Protein AF-W2KPQ3-F1 (afdb_monomer_lite)

pLDDT: mean 80.01, std 14.17, range [50.78, 97.0]

Structure (mmCIF, N/CA/C/O backbone):
data_AF-W2KPQ3-F1
#
_entry.id   AF-W2KPQ3-F1
#
loop_
_atom_site.group_PDB
_atom_site.id
_atom_site.type_symbol
_atom_site.label_atom_id
_atom_site.label_alt_id
_atom_site.label_comp_id
_atom_site.label_asym_id
_atom_site.label_entity_id
_atom_site.label_seq_id
_atom_site.pdbx_PDB_ins_code
_atom_site.Cartn_x
_atom_site.Cartn_y
_atom_site.Cartn_z
_atom_site.occupancy
_atom_site.B_iso_or_equiv
_atom_site.auth_seq_id
_atom_site.auth_comp_id
_atom_site.auth_asym_id
_atom_site.auth_atom_id
_atom_site.pdbx_PDB_model_num
ATOM 1 N N . MET A 1 1 ? 44.057 -6.980 -8.098 1.00 58.53 1 MET A N 1
ATOM 2 C CA . MET A 1 1 ? 43.706 -6.521 -6.736 1.00 58.53 1 MET A CA 1
ATOM 3 C C . MET A 1 1 ? 43.022 -5.154 -6.674 1.00 58.53 1 MET A C 1
ATOM 5 O O . MET A 1 1 ? 41.867 -5.137 -6.292 1.00 58.53 1 MET A O 1
ATOM 9 N N . HIS A 1 2 ? 43.626 -4.010 -7.038 1.00 58.94 2 HIS A N 1
ATOM 10 C CA . HIS A 1 2 ? 42.932 -2.704 -6.885 1.00 58.94 2 HIS A CA 1
ATOM 11 C C . HIS A 1 2 ? 41.720 -2.509 -7.819 1.00 58.94 2 HIS A C 1
ATOM 13 O O . HIS A 1 2 ? 40.730 -1.902 -7.429 1.00 58.94 2 HIS A O 1
ATOM 19 N N . ARG A 1 3 ? 41.779 -3.046 -9.042 1.00 63.12 3 ARG A N 1
ATOM 20 C CA . ARG A 1 3 ? 40.721 -2.887 -10.053 1.00 63.12 3 ARG A CA 1
ATOM 21 C C . ARG A 1 3 ? 39.448 -3.678 -9.715 1.00 63.12 3 ARG A C 1
ATOM 23 O O . ARG A 1 3 ? 38.353 -3.148 -9.820 1.00 63.12 3 ARG A O 1
ATOM 30 N N . GLU A 1 4 ? 39.604 -4.893 -9.195 1.00 67.25 4 GLU A N 1
ATOM 31 C CA . GLU A 1 4 ? 38.487 -5.760 -8.779 1.00 67.25 4 GLU A CA 1
ATOM 32 C C . GLU A 1 4 ? 37.720 -5.181 -7.581 1.00 67.25 4 GLU A C 1
ATOM 34 O O . GLU A 1 4 ? 36.498 -5.287 -7.505 1.00 67.25 4 GLU A O 1
ATOM 39 N N . VAL A 1 5 ? 38.430 -4.522 -6.658 1.00 67.38 5 VAL A N 1
ATOM 40 C CA . VAL A 1 5 ? 37.822 -3.854 -5.496 1.00 67.38 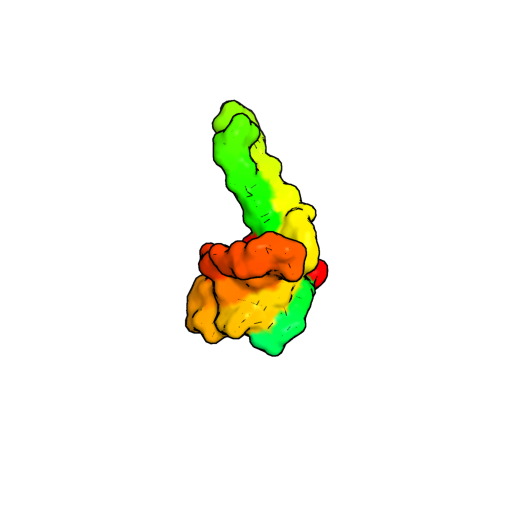5 VAL A CA 1
ATOM 41 C C . VAL A 1 5 ? 36.987 -2.642 -5.926 1.00 67.38 5 VAL A C 1
ATOM 43 O O . VAL A 1 5 ? 35.924 -2.398 -5.352 1.00 67.38 5 VAL A O 1
ATOM 46 N N . VAL A 1 6 ? 37.429 -1.903 -6.949 1.00 72.75 6 VAL A N 1
ATOM 47 C CA . VAL A 1 6 ? 36.671 -0.775 -7.519 1.00 72.75 6 VAL A CA 1
ATOM 48 C C . VAL A 1 6 ? 35.406 -1.274 -8.221 1.00 72.75 6 VAL A C 1
ATOM 50 O O . VAL A 1 6 ? 34.325 -0.755 -7.943 1.00 72.75 6 VAL A O 1
ATOM 53 N N . ASP A 1 7 ? 35.508 -2.333 -9.027 1.00 76.88 7 ASP A N 1
ATOM 54 C CA . ASP A 1 7 ? 34.360 -2.915 -9.737 1.00 76.88 7 ASP A CA 1
ATOM 55 C C . ASP A 1 7 ? 33.313 -3.495 -8.771 1.00 76.88 7 ASP A C 1
ATOM 57 O O . ASP A 1 7 ? 32.109 -3.299 -8.949 1.00 76.88 7 ASP A O 1
ATOM 61 N N . ALA A 1 8 ? 33.748 -4.158 -7.693 1.00 76.94 8 ALA A N 1
ATOM 62 C CA . ALA A 1 8 ? 32.847 -4.676 -6.663 1.00 76.94 8 ALA A CA 1
ATOM 63 C C . ALA A 1 8 ? 32.111 -3.552 -5.911 1.00 76.94 8 ALA A C 1
ATOM 65 O O . ALA A 1 8 ? 30.913 -3.664 -5.630 1.00 76.94 8 ALA A O 1
ATOM 66 N N . LYS A 1 9 ? 32.811 -2.452 -5.604 1.00 81.31 9 LYS A N 1
ATOM 67 C CA . LYS A 1 9 ? 32.231 -1.281 -4.933 1.00 81.31 9 LYS A CA 1
ATOM 68 C C . LYS A 1 9 ? 31.212 -0.574 -5.823 1.00 81.31 9 LYS A C 1
ATOM 70 O O . LYS A 1 9 ? 30.151 -0.184 -5.341 1.00 81.31 9 LYS A O 1
ATOM 75 N N . GLU A 1 10 ? 31.508 -0.461 -7.112 1.00 83.06 10 GLU A N 1
ATOM 76 C CA . GLU A 1 10 ? 30.611 0.148 -8.091 1.00 83.06 10 GLU A CA 1
ATOM 77 C C . GLU A 1 10 ? 29.365 -0.713 -8.330 1.00 83.06 10 GLU A C 1
ATOM 79 O O . GLU A 1 10 ? 28.244 -0.208 -8.317 1.00 83.06 10 GLU A O 1
ATOM 84 N N . LYS A 1 11 ? 29.527 -2.037 -8.423 1.00 82.88 11 LYS A N 1
ATOM 85 C CA . LYS A 1 11 ? 28.404 -2.978 -8.533 1.00 82.88 11 LYS A CA 1
ATOM 86 C C . LYS A 1 11 ? 27.487 -2.923 -7.312 1.00 82.88 11 LYS A C 1
ATOM 88 O O . LYS A 1 11 ? 26.267 -2.932 -7.461 1.00 82.88 11 LYS A O 1
ATOM 93 N N . LYS A 1 12 ? 28.066 -2.812 -6.113 1.00 82.38 12 LYS A N 1
ATOM 94 C CA . LYS A 1 12 ? 27.307 -2.603 -4.877 1.00 82.38 12 LYS A CA 1
ATOM 95 C C . LYS A 1 12 ? 26.571 -1.263 -4.891 1.00 82.38 12 LYS A C 1
ATOM 97 O O . LYS A 1 12 ? 25.386 -1.236 -4.592 1.00 82.38 12 LYS A O 1
ATOM 102 N N . ARG A 1 13 ? 27.225 -0.178 -5.321 1.00 85.06 13 ARG A N 1
ATOM 103 C CA . ARG A 1 13 ? 26.596 1.146 -5.458 1.00 85.06 13 ARG A CA 1
ATOM 104 C C . ARG A 1 13 ? 25.393 1.111 -6.400 1.00 85.06 13 ARG A C 1
ATOM 106 O O . ARG A 1 13 ? 24.351 1.657 -6.063 1.00 85.06 13 ARG A O 1
ATOM 113 N N . LEU A 1 14 ? 25.525 0.462 -7.555 1.00 81.44 14 LEU A N 1
ATOM 114 C CA . LEU A 1 14 ? 24.444 0.331 -8.535 1.00 81.44 14 LEU A CA 1
ATOM 115 C C . LEU A 1 14 ? 23.290 -0.532 -8.013 1.00 81.44 14 LEU A C 1
ATOM 117 O O . LEU A 1 14 ? 22.131 -0.190 -8.230 1.00 81.44 14 LEU A O 1
ATOM 121 N N . TYR A 1 15 ? 23.595 -1.616 -7.295 1.00 76.94 15 TYR A N 1
ATOM 122 C CA . TYR A 1 15 ? 22.586 -2.433 -6.623 1.00 76.94 15 TYR A CA 1
ATOM 123 C C . TYR A 1 15 ? 21.845 -1.633 -5.548 1.00 76.94 15 TYR A C 1
ATOM 125 O O . TYR A 1 15 ? 20.620 -1.586 -5.557 1.00 76.94 15 TYR A O 1
ATOM 133 N N . ASP A 1 16 ? 22.575 -0.931 -4.681 1.00 77.69 16 ASP A N 1
ATOM 134 C CA . ASP A 1 16 ? 21.997 -0.092 -3.632 1.00 77.69 16 ASP A CA 1
ATOM 135 C C . ASP A 1 16 ? 21.162 1.048 -4.238 1.00 77.69 16 ASP A C 1
ATOM 137 O O . ASP A 1 16 ? 20.088 1.353 -3.730 1.00 77.69 16 ASP A O 1
ATOM 141 N N . MET A 1 17 ? 21.589 1.631 -5.367 1.00 74.12 17 MET A N 1
ATOM 142 C CA . MET A 1 17 ? 20.801 2.607 -6.131 1.00 74.12 17 MET A CA 1
ATOM 143 C C . MET A 1 17 ? 19.526 1.997 -6.715 1.00 74.12 17 MET A C 1
ATOM 145 O O . MET A 1 17 ? 18.479 2.631 -6.649 1.00 74.12 17 MET A O 1
ATOM 149 N N . ALA A 1 18 ? 19.584 0.785 -7.271 1.00 66.69 18 ALA A N 1
ATOM 150 C CA . ALA A 1 18 ? 18.409 0.094 -7.801 1.00 66.69 18 ALA A CA 1
ATOM 151 C C . ALA A 1 18 ? 17.415 -0.277 -6.688 1.00 66.69 18 ALA A C 1
ATOM 153 O O . ALA A 1 18 ? 16.212 -0.096 -6.852 1.00 66.69 18 ALA A O 1
ATOM 154 N N . VAL A 1 19 ? 17.915 -0.717 -5.532 1.00 63.06 19 VAL A N 1
ATOM 155 C CA . VAL A 1 19 ? 17.109 -0.991 -4.335 1.00 63.06 19 VAL A CA 1
ATOM 156 C C . VAL A 1 19 ? 16.513 0.299 -3.765 1.00 63.06 19 VAL A C 1
ATOM 158 O O . VAL A 1 19 ? 15.327 0.332 -3.442 1.00 63.06 19 VAL A O 1
ATOM 161 N N . ALA A 1 20 ? 17.295 1.379 -3.682 1.00 59.53 20 ALA A N 1
ATOM 162 C CA . ALA A 1 20 ? 16.840 2.684 -3.198 1.00 59.53 20 ALA A CA 1
ATOM 163 C C . ALA A 1 20 ? 15.805 3.328 -4.127 1.00 59.53 20 ALA A C 1
ATOM 165 O O . ALA A 1 20 ? 14.903 4.020 -3.657 1.00 59.53 20 ALA A O 1
ATOM 166 N N . LYS A 1 21 ? 15.898 3.066 -5.436 1.00 60.34 21 LYS A N 1
ATOM 167 C CA . LYS A 1 21 ? 14.894 3.474 -6.427 1.00 60.34 21 LYS A CA 1
ATOM 168 C C . LYS A 1 21 ? 13.550 2.757 -6.228 1.00 60.34 21 LYS A C 1
ATOM 170 O O . LYS A 1 21 ? 12.549 3.189 -6.791 1.00 60.34 21 LYS A O 1
ATOM 175 N N . GLY A 1 22 ? 13.521 1.725 -5.381 1.00 53.62 22 GLY A N 1
ATOM 176 C CA . GLY A 1 22 ? 12.375 0.864 -5.161 1.00 53.62 22 GLY A CA 1
ATOM 177 C C . GLY A 1 22 ? 12.214 -0.126 -6.308 1.00 53.62 22 GLY A C 1
ATOM 178 O O . GLY A 1 22 ? 12.557 0.145 -7.458 1.00 53.62 22 GLY A O 1
ATOM 179 N N . SER A 1 23 ? 11.672 -1.299 -5.998 1.00 50.78 23 SER A N 1
ATOM 180 C CA . SER A 1 23 ? 11.146 -2.160 -7.049 1.00 50.78 23 SER A CA 1
ATOM 181 C C . SER A 1 23 ? 9.926 -1.463 -7.647 1.00 50.78 23 SER A C 1
AT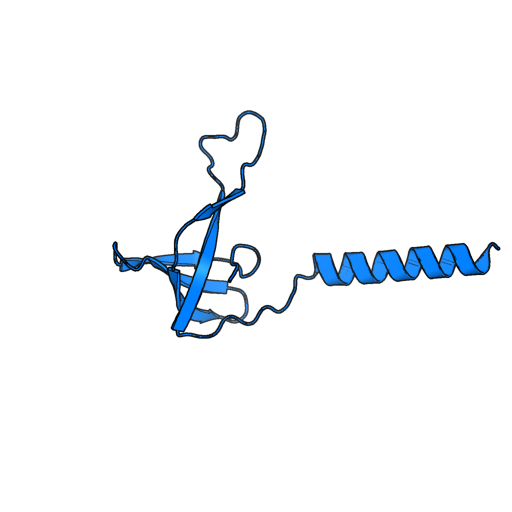OM 183 O O . SER A 1 23 ? 9.045 -1.025 -6.903 1.00 50.78 23 SER A O 1
ATOM 185 N N . THR A 1 24 ? 9.846 -1.393 -8.976 1.00 56.00 24 THR A N 1
ATOM 186 C CA . THR A 1 24 ? 8.592 -1.154 -9.704 1.00 56.00 24 THR A CA 1
ATOM 187 C C . THR A 1 24 ? 7.697 -2.377 -9.499 1.00 56.00 24 THR A C 1
ATOM 189 O O . THR A 1 24 ? 7.477 -3.163 -10.417 1.00 56.00 24 THR A O 1
ATOM 192 N N . VAL A 1 25 ? 7.285 -2.644 -8.256 1.00 59.44 25 VAL A N 1
ATOM 193 C CA . VAL A 1 25 ? 6.235 -3.626 -7.999 1.00 59.44 25 VAL A CA 1
ATOM 194 C C . VAL A 1 25 ? 4.958 -2.937 -8.445 1.00 59.44 25 VAL A C 1
ATOM 196 O O . VAL A 1 25 ? 4.408 -2.097 -7.734 1.00 59.44 25 VAL A O 1
ATOM 199 N N . ASN A 1 26 ? 4.576 -3.203 -9.686 1.00 72.69 26 ASN A N 1
ATOM 200 C CA . ASN A 1 26 ? 3.308 -2.759 -10.227 1.00 72.69 26 ASN A CA 1
ATOM 201 C C . ASN A 1 26 ? 2.253 -3.674 -9.605 1.00 72.69 26 ASN A C 1
ATOM 203 O O . ASN A 1 26 ? 2.153 -4.835 -9.985 1.00 72.69 26 ASN A O 1
ATOM 207 N N . PHE A 1 27 ? 1.567 -3.185 -8.577 1.00 86.62 27 PHE A N 1
ATOM 208 C CA . PHE A 1 27 ? 0.347 -3.816 -8.092 1.00 86.62 27 PHE A CA 1
ATOM 209 C C . PHE A 1 27 ? -0.784 -3.440 -9.044 1.00 86.62 27 PHE A C 1
ATOM 211 O O . PHE A 1 27 ? -0.903 -2.269 -9.417 1.00 86.62 27 PHE A O 1
ATOM 218 N N . ASP A 1 28 ? -1.617 -4.402 -9.406 1.00 90.19 28 ASP A N 1
ATOM 219 C CA . ASP A 1 28 ? -2.749 -4.180 -10.292 1.00 90.19 28 ASP A CA 1
ATOM 220 C C . ASP A 1 28 ? -4.057 -4.072 -9.501 1.00 90.19 28 ASP A C 1
ATOM 222 O O . ASP A 1 28 ? -4.182 -4.496 -8.349 1.00 90.19 28 ASP A O 1
ATOM 226 N N . ILE A 1 29 ? -5.066 -3.457 -10.120 1.00 92.75 29 ILE A N 1
ATOM 227 C CA . ILE A 1 29 ? -6.403 -3.367 -9.529 1.00 92.75 29 ILE A CA 1
ATOM 228 C C . ILE A 1 29 ? -6.941 -4.788 -9.320 1.00 92.75 29 ILE A C 1
ATOM 230 O O . ILE A 1 29 ? -7.031 -5.569 -10.263 1.00 92.75 29 ILE A O 1
ATOM 234 N N . GLY A 1 30 ? -7.349 -5.095 -8.090 1.00 91.81 30 GLY A N 1
ATOM 235 C CA . GLY A 1 30 ? -7.818 -6.420 -7.685 1.00 91.81 30 GLY A CA 1
ATOM 236 C C . GLY A 1 30 ? -6.798 -7.233 -6.888 1.00 91.81 30 GLY A C 1
ATOM 237 O O . GLY A 1 30 ? -7.201 -8.203 -6.247 1.00 91.81 30 GLY A O 1
ATOM 238 N N . ASP A 1 31 ? -5.528 -6.820 -6.848 1.00 93.44 31 ASP A N 1
ATOM 239 C CA . ASP A 1 31 ? -4.517 -7.491 -6.033 1.00 93.44 31 ASP A CA 1
ATOM 240 C C . ASP A 1 31 ? -4.818 -7.363 -4.539 1.00 93.44 31 ASP A C 1
ATOM 242 O O . ASP A 1 31 ? -5.250 -6.311 -4.052 1.00 93.44 31 ASP A O 1
ATOM 246 N N . TYR A 1 32 ? -4.533 -8.432 -3.796 1.00 94.56 32 TYR A N 1
ATOM 247 C CA . TYR A 1 32 ? -4.568 -8.422 -2.339 1.00 94.56 32 TYR A CA 1
ATOM 248 C C . TYR A 1 32 ? -3.166 -8.190 -1.787 1.00 94.56 32 TYR A C 1
ATOM 250 O O . TYR A 1 32 ? -2.240 -8.937 -2.090 1.00 94.56 32 TYR A O 1
ATOM 258 N N . VAL A 1 33 ? -3.027 -7.155 -0.965 1.00 92.88 33 VAL A N 1
ATOM 259 C CA . VAL A 1 33 ? -1.743 -6.677 -0.451 1.00 92.88 33 VAL A CA 1
ATOM 260 C C . VAL A 1 33 ? -1.798 -6.439 1.052 1.00 92.88 33 VAL A C 1
ATOM 262 O O . VAL A 1 33 ? -2.817 -6.022 1.601 1.00 92.88 33 VAL A O 1
ATOM 265 N N . LEU A 1 34 ? -0.672 -6.655 1.719 1.00 93.25 34 LEU A N 1
ATOM 266 C CA . LEU A 1 34 ? -0.406 -6.219 3.080 1.00 93.25 34 LEU A CA 1
ATOM 267 C C . LEU A 1 34 ? 0.070 -4.768 3.086 1.00 93.25 34 LEU A C 1
ATOM 269 O O . LEU A 1 34 ? 0.896 -4.367 2.264 1.00 93.25 34 LEU A O 1
ATOM 273 N N . TRP A 1 35 ? -0.383 -3.997 4.073 1.00 92.12 35 TRP A N 1
ATOM 274 C CA . TRP A 1 35 ? 0.027 -2.606 4.248 1.00 92.12 35 TRP A CA 1
ATOM 275 C C . TRP A 1 35 ? 0.940 -2.438 5.464 1.00 92.12 35 TRP A C 1
ATOM 277 O O . TRP A 1 35 ? 0.604 -2.845 6.574 1.00 92.12 35 TRP A O 1
ATOM 287 N N . SER A 1 36 ? 2.093 -1.795 5.279 1.00 89.44 36 SER A N 1
ATOM 288 C CA . SER A 1 36 ? 2.969 -1.380 6.375 1.00 89.44 36 SER A CA 1
ATOM 289 C C . SER A 1 36 ? 2.402 -0.142 7.083 1.00 89.44 36 SER A C 1
ATOM 291 O O . SER A 1 36 ? 2.612 0.994 6.634 1.00 89.44 36 SER A O 1
ATOM 293 N N . ARG A 1 37 ? 1.739 -0.334 8.232 1.00 81.81 37 ARG A N 1
ATOM 294 C CA . ARG A 1 37 ? 1.328 0.777 9.108 1.00 81.81 37 ARG A CA 1
ATOM 295 C C . ARG A 1 37 ? 2.519 1.228 9.946 1.00 81.81 37 ARG A C 1
ATOM 297 O O . ARG A 1 37 ? 3.069 0.458 10.727 1.00 81.81 37 ARG A O 1
ATOM 304 N N . VAL A 1 38 ? 2.907 2.491 9.782 1.00 69.75 38 VAL A N 1
ATOM 305 C CA . VAL A 1 38 ? 3.839 3.153 10.700 1.00 69.75 38 VAL A CA 1
ATOM 306 C C . VAL A 1 38 ? 3.013 3.664 11.873 1.00 69.75 38 VAL A C 1
ATOM 308 O O . VAL A 1 38 ? 2.237 4.607 11.711 1.00 69.75 38 VAL A O 1
ATOM 311 N N . ASP A 1 39 ? 3.137 3.022 13.031 1.00 58.06 39 ASP A N 1
ATOM 312 C CA . ASP A 1 39 ? 2.445 3.475 14.233 1.00 58.06 39 ASP A CA 1
ATOM 313 C C . ASP A 1 39 ? 3.192 4.669 14.844 1.00 58.06 39 ASP A C 1
ATOM 315 O O . ASP A 1 39 ? 4.256 4.524 15.448 1.00 58.06 39 ASP A O 1
ATOM 319 N N . GLN A 1 40 ? 2.635 5.872 14.681 1.00 53.81 40 GLN A N 1
ATOM 320 C CA . GLN A 1 40 ? 3.166 7.081 15.318 1.00 53.81 40 GLN A CA 1
ATOM 321 C C . GLN A 1 40 ? 3.098 7.007 16.853 1.00 53.81 40 GLN A C 1
ATOM 323 O O . GLN A 1 40 ? 3.841 7.718 17.520 1.00 53.81 40 GLN A O 1
ATOM 328 N N . ARG A 1 41 ? 2.260 6.141 17.447 1.00 55.44 41 ARG A N 1
ATOM 329 C CA . ARG A 1 41 ? 2.118 6.033 18.913 1.00 55.44 41 ARG A CA 1
ATOM 330 C C . ARG A 1 41 ? 3.305 5.328 19.577 1.00 55.44 41 ARG A C 1
ATOM 332 O O . ARG A 1 41 ? 3.491 5.473 20.781 1.00 55.44 41 ARG A O 1
ATOM 339 N N . LEU A 1 42 ? 4.125 4.613 18.804 1.00 53.03 42 LEU A N 1
ATOM 340 C CA . LEU A 1 42 ? 5.333 3.909 19.260 1.00 53.03 42 LEU A CA 1
ATOM 341 C C . LEU A 1 42 ? 6.622 4.737 19.088 1.00 53.03 42 LEU A C 1
ATOM 343 O O . LEU A 1 42 ? 7.722 4.232 19.309 1.00 53.03 42 LEU A O 1
ATOM 347 N N . SER A 1 43 ? 6.513 6.017 18.714 1.00 51.50 43 SER A N 1
ATOM 348 C CA . SER A 1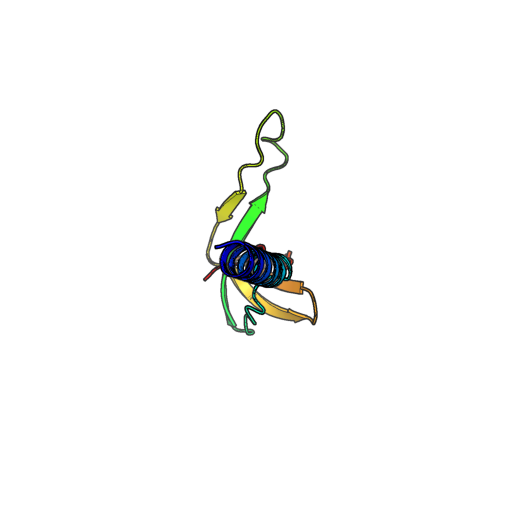 43 ? 7.636 6.850 18.264 1.00 51.50 43 SER A CA 1
ATOM 349 C C . SER A 1 43 ? 8.591 7.354 19.356 1.00 51.50 43 SER A C 1
ATOM 351 O O . SER A 1 43 ? 9.249 8.369 19.135 1.00 51.50 43 SER A O 1
ATOM 353 N N . LYS A 1 44 ? 8.679 6.715 20.530 1.00 57.72 44 LYS A N 1
ATOM 354 C CA . LYS A 1 44 ? 9.682 7.143 21.518 1.00 57.72 44 LYS A CA 1
ATOM 355 C C . LYS A 1 44 ? 11.097 6.721 21.126 1.00 57.72 44 LYS A C 1
ATOM 357 O O . LYS A 1 44 ? 11.980 7.553 21.256 1.00 57.72 44 LYS A O 1
ATOM 362 N N . ASP A 1 45 ? 11.296 5.530 20.543 1.00 61.47 45 ASP A N 1
ATOM 363 C CA . ASP A 1 45 ? 12.666 5.043 20.273 1.00 61.47 45 ASP A CA 1
ATOM 364 C C . ASP A 1 45 ? 12.857 4.186 19.002 1.00 61.47 45 ASP A C 1
ATOM 366 O O . ASP A 1 45 ? 13.987 4.031 18.536 1.00 61.47 45 ASP A O 1
ATOM 370 N N . LYS A 1 46 ? 11.802 3.618 18.389 1.00 60.88 46 LYS A N 1
ATOM 371 C CA . LYS A 1 46 ? 11.960 2.776 17.185 1.00 60.88 46 LYS A CA 1
ATOM 372 C C . LYS A 1 46 ? 10.714 2.769 16.304 1.00 60.88 46 LYS A C 1
ATOM 374 O O . LYS A 1 46 ? 9.616 2.486 16.772 1.00 60.88 46 LYS A O 1
ATOM 379 N N . LEU A 1 47 ? 10.894 3.017 15.005 1.00 64.88 47 LEU A N 1
ATOM 380 C CA . LEU A 1 47 ? 9.838 2.824 14.011 1.00 64.88 47 LEU A CA 1
ATOM 381 C C . LEU A 1 47 ? 9.562 1.323 13.869 1.00 64.88 47 LEU A C 1
ATOM 383 O O . LEU A 1 47 ? 10.357 0.589 13.280 1.00 64.88 47 LEU A O 1
ATOM 387 N N . LEU A 1 48 ? 8.443 0.861 14.425 1.00 62.75 48 LEU A N 1
ATOM 388 C CA . LEU A 1 48 ? 7.921 -0.472 14.150 1.00 62.75 48 LEU A CA 1
ATOM 389 C C . LEU A 1 48 ? 7.021 -0.387 12.916 1.00 62.75 48 LEU A C 1
ATOM 391 O O . LEU A 1 48 ? 5.947 0.211 12.951 1.00 62.75 48 LEU A O 1
ATOM 395 N N . ALA A 1 49 ? 7.490 -0.964 11.812 1.00 70.81 49 ALA A N 1
ATOM 396 C CA . ALA A 1 49 ? 6.685 -1.188 10.621 1.00 70.81 49 ALA A CA 1
ATOM 397 C C . ALA A 1 49 ? 6.048 -2.578 10.729 1.00 70.81 49 ALA A C 1
ATOM 399 O O . ALA A 1 49 ? 6.732 -3.590 10.566 1.00 70.81 49 ALA A O 1
ATOM 400 N N . GLN A 1 50 ? 4.751 -2.633 11.039 1.00 84.00 50 GLN A N 1
ATOM 401 C CA . GLN A 1 50 ? 3.990 -3.880 11.010 1.00 84.00 50 GLN A CA 1
ATOM 402 C C . GLN A 1 50 ? 3.237 -3.987 9.683 1.00 84.00 50 GLN A C 1
ATOM 404 O O . GLN A 1 50 ? 2.522 -3.063 9.291 1.00 84.00 50 GLN A O 1
ATOM 409 N N . TRP A 1 51 ? 3.376 -5.133 9.018 1.00 89.62 51 TRP A N 1
ATOM 410 C CA . TRP A 1 51 ? 2.544 -5.510 7.879 1.00 89.62 51 TRP A CA 1
ATOM 411 C C . TRP A 1 51 ? 1.195 -5.985 8.399 1.00 89.62 51 TRP A C 1
ATOM 413 O O . TRP A 1 51 ? 1.126 -6.959 9.150 1.00 89.62 51 TRP A O 1
ATOM 423 N N . VAL A 1 52 ? 0.131 -5.279 8.040 1.00 89.00 52 VAL A N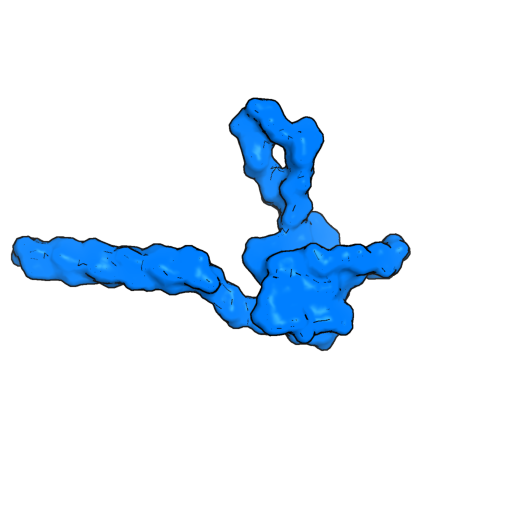 1
ATOM 424 C CA . VAL A 1 52 ? -1.221 -5.595 8.492 1.00 89.00 52 VAL A CA 1
ATOM 425 C C . VAL A 1 52 ? -2.110 -5.913 7.309 1.00 89.00 52 VAL A C 1
ATOM 427 O O . VAL A 1 52 ? -2.010 -5.229 6.297 1.00 89.00 52 VAL A O 1
ATOM 430 N N . GLY A 1 53 ? -2.979 -6.907 7.525 1.00 85.88 53 GLY A N 1
ATOM 431 C CA . GLY A 1 53 ? -4.233 -7.196 6.827 1.00 85.88 53 GLY A CA 1
ATOM 432 C C . GLY A 1 53 ? -4.185 -7.351 5.304 1.00 85.88 53 GLY A C 1
ATOM 433 O O . GLY A 1 53 ? -3.441 -6.657 4.631 1.00 85.88 53 GLY A O 1
ATOM 434 N N . PRO A 1 54 ? -5.037 -8.199 4.717 1.00 89.31 54 PRO A N 1
ATOM 435 C CA . PRO A 1 54 ? -5.268 -8.140 3.284 1.00 89.31 54 PRO A CA 1
ATOM 436 C C . PRO A 1 54 ? -6.107 -6.898 2.952 1.00 89.31 54 PRO A C 1
ATOM 438 O O . PRO A 1 54 ? -7.220 -6.717 3.453 1.00 89.31 54 PRO A O 1
ATOM 441 N N . PHE A 1 55 ? -5.570 -6.038 2.098 1.00 95.50 55 PHE A N 1
ATOM 442 C CA . PHE A 1 55 ? -6.273 -4.934 1.457 1.00 95.50 55 PHE A CA 1
ATOM 443 C C . PHE A 1 55 ? -6.387 -5.229 -0.033 1.00 95.50 55 PHE A C 1
ATOM 445 O O . PHE A 1 55 ? -5.458 -5.773 -0.612 1.00 95.50 55 PHE A O 1
ATOM 452 N N . ALA A 1 56 ? -7.495 -4.851 -0.662 1.00 96.50 56 ALA A N 1
ATOM 453 C CA . ALA A 1 56 ? -7.606 -4.910 -2.118 1.00 96.50 56 ALA A CA 1
ATOM 454 C C . ALA A 1 56 ? -7.097 -3.606 -2.734 1.00 96.50 56 ALA A C 1
ATOM 456 O O . ALA A 1 56 ? -7.523 -2.531 -2.307 1.00 96.50 56 ALA A O 1
ATOM 457 N N . VAL A 1 57 ? -6.253 -3.679 -3.757 1.00 95.19 57 VAL A N 1
ATOM 458 C CA . VAL A 1 57 ? -5.905 -2.518 -4.582 1.00 95.19 57 VAL A CA 1
ATOM 459 C C . VAL A 1 57 ? -7.119 -2.154 -5.431 1.00 95.19 57 VAL A C 1
ATOM 461 O O . VAL A 1 57 ? -7.615 -2.962 -6.212 1.00 95.19 57 VAL A O 1
ATOM 464 N N . THR A 1 58 ? -7.636 -0.943 -5.255 1.00 96.25 58 THR A N 1
ATOM 465 C CA . THR A 1 58 ? -8.811 -0.448 -5.987 1.00 96.25 58 THR A CA 1
ATOM 466 C C . THR A 1 58 ? -8.449 0.534 -7.092 1.00 96.25 58 THR A C 1
ATOM 468 O O . THR A 1 58 ? -9.221 0.692 -8.029 1.00 96.25 58 THR A O 1
ATOM 471 N N . GLU A 1 59 ? -7.296 1.197 -6.990 1.00 94.06 59 GLU A N 1
ATOM 472 C CA . GLU A 1 59 ? -6.814 2.152 -7.990 1.00 94.06 59 GLU A CA 1
ATOM 473 C C . GLU A 1 59 ? -5.281 2.134 -8.020 1.00 94.06 59 GLU A C 1
ATOM 475 O O . GLU A 1 59 ? -4.640 2.202 -6.967 1.00 94.06 59 GLU A O 1
ATOM 480 N N . ALA A 1 60 ? -4.702 2.075 -9.219 1.00 90.56 60 ALA A N 1
ATOM 481 C CA . ALA A 1 60 ? -3.269 2.224 -9.441 1.00 90.56 60 ALA A CA 1
ATOM 482 C C . ALA A 1 60 ? -2.994 3.602 -10.057 1.00 90.56 60 ALA A C 1
ATOM 484 O O . ALA A 1 60 ? -3.476 3.913 -11.147 1.00 90.56 60 ALA A O 1
ATOM 485 N N . ARG A 1 61 ? -2.230 4.438 -9.349 1.00 87.94 61 ARG A N 1
ATOM 486 C CA . ARG A 1 61 ? -1.803 5.768 -9.804 1.00 87.94 61 ARG A CA 1
ATOM 487 C C . ARG A 1 61 ? -0.315 5.742 -10.160 1.00 87.94 61 ARG A C 1
ATOM 489 O O . ARG A 1 61 ? 0.401 4.844 -9.722 1.00 87.94 61 ARG A O 1
ATOM 496 N N . PRO A 1 62 ? 0.204 6.749 -10.887 1.00 82.38 62 PRO A N 1
ATOM 497 C CA . PRO A 1 62 ? 1.611 6.767 -11.298 1.00 82.38 62 PRO A CA 1
ATOM 498 C C . PRO A 1 62 ? 2.629 6.647 -10.149 1.00 82.38 62 PRO A C 1
ATOM 500 O O . PRO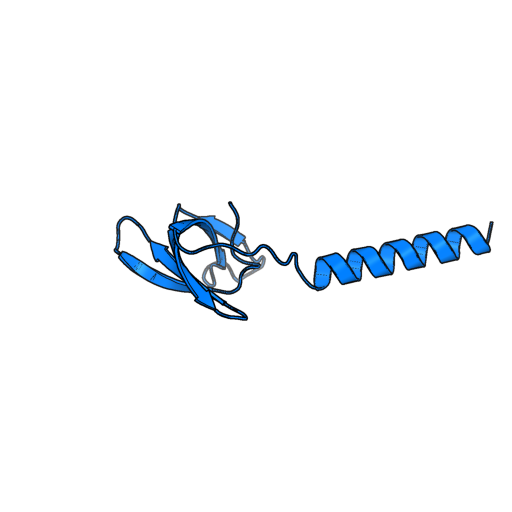 A 1 62 ? 3.725 6.127 -10.351 1.00 82.38 62 PRO A O 1
ATOM 503 N N . HIS A 1 63 ? 2.288 7.137 -8.950 1.00 82.31 63 HIS A N 1
ATOM 504 C CA . HIS A 1 63 ? 3.192 7.175 -7.789 1.00 82.31 63 HIS A CA 1
ATOM 505 C C . HIS A 1 63 ? 2.553 6.676 -6.480 1.00 82.31 63 HIS A C 1
ATOM 507 O O . HIS A 1 63 ? 3.185 6.722 -5.423 1.00 82.31 63 HIS A O 1
ATOM 513 N N . SER A 1 64 ? 1.302 6.218 -6.519 1.00 90.06 64 SER A N 1
ATOM 514 C CA . SER A 1 64 ? 0.551 5.775 -5.341 1.00 90.06 64 SER A CA 1
ATOM 515 C C . SER A 1 64 ? -0.485 4.718 -5.717 1.00 90.06 64 SER A C 1
ATOM 517 O O . SER A 1 64 ? -0.814 4.523 -6.883 1.00 90.06 64 SER A O 1
ATOM 519 N N . PHE A 1 65 ? -1.004 4.025 -4.713 1.00 92.31 65 PHE A N 1
ATOM 520 C CA . PHE A 1 65 ? -2.070 3.045 -4.852 1.00 92.31 65 PHE A CA 1
ATOM 521 C C . PHE A 1 65 ? -3.168 3.370 -3.853 1.00 92.31 65 PHE A C 1
ATOM 523 O O . PHE A 1 65 ? -2.884 3.741 -2.710 1.00 92.31 65 PHE A O 1
ATOM 530 N N . VAL A 1 66 ? -4.420 3.206 -4.268 1.00 95.38 66 VAL A N 1
ATOM 531 C CA . VAL A 1 66 ? -5.555 3.228 -3.348 1.00 95.38 66 VAL A CA 1
ATOM 532 C C . VAL A 1 66 ? -5.850 1.794 -2.952 1.00 95.38 66 VAL A C 1
ATOM 534 O O . VAL A 1 66 ? -6.134 0.951 -3.801 1.00 95.38 66 VAL A O 1
ATOM 537 N N . ILE A 1 67 ? -5.773 1.522 -1.656 1.00 95.31 67 ILE A N 1
ATOM 538 C CA . ILE A 1 67 ? -6.067 0.218 -1.073 1.00 95.31 67 ILE A CA 1
ATOM 539 C C . ILE A 1 67 ? -7.344 0.291 -0.248 1.00 95.31 67 ILE A C 1
ATOM 541 O O . ILE A 1 67 ? -7.588 1.281 0.437 1.00 95.31 67 ILE A O 1
ATOM 545 N N . ARG A 1 68 ? -8.150 -0.766 -0.268 1.00 97.00 68 ARG A N 1
ATOM 546 C CA . ARG A 1 68 ? -9.402 -0.875 0.481 1.00 97.00 68 ARG A CA 1
ATOM 547 C C . ARG A 1 68 ? -9.321 -2.004 1.490 1.00 97.00 68 ARG A C 1
ATOM 549 O O . ARG A 1 68 ? -9.055 -3.151 1.132 1.00 97.00 68 ARG A O 1
ATOM 556 N N . HIS A 1 69 ? -9.606 -1.688 2.747 1.00 94.94 69 HIS A N 1
ATOM 557 C CA . HIS A 1 69 ? -9.736 -2.695 3.788 1.00 94.94 69 HIS A CA 1
ATOM 558 C C . HIS A 1 69 ? -11.003 -3.525 3.551 1.00 94.94 69 HIS A C 1
ATOM 560 O O . HIS A 1 69 ? -12.094 -2.968 3.433 1.00 94.94 69 HIS A O 1
ATOM 566 N N . LEU A 1 70 ? -10.873 -4.853 3.489 1.00 91.50 70 LEU A N 1
ATOM 567 C CA . LEU A 1 70 ? -11.961 -5.733 3.036 1.00 91.50 70 LEU A CA 1
ATOM 568 C C . LEU A 1 70 ? -13.178 -5.742 3.966 1.00 91.50 70 LEU A C 1
ATOM 570 O O . LEU A 1 70 ? -14.300 -5.879 3.492 1.00 91.50 70 LEU A O 1
ATOM 574 N N . LEU A 1 71 ? -12.965 -5.582 5.275 1.00 90.62 71 LEU A N 1
ATOM 575 C CA . LEU A 1 71 ? -14.042 -5.664 6.267 1.00 90.62 71 LEU A CA 1
ATOM 576 C C . LEU A 1 71 ? -14.679 -4.307 6.564 1.00 90.62 71 LEU A C 1
ATOM 578 O O . LEU A 1 71 ? -15.895 -4.196 6.647 1.00 90.62 71 LEU A O 1
ATOM 582 N N . SER A 1 72 ? -13.859 -3.270 6.74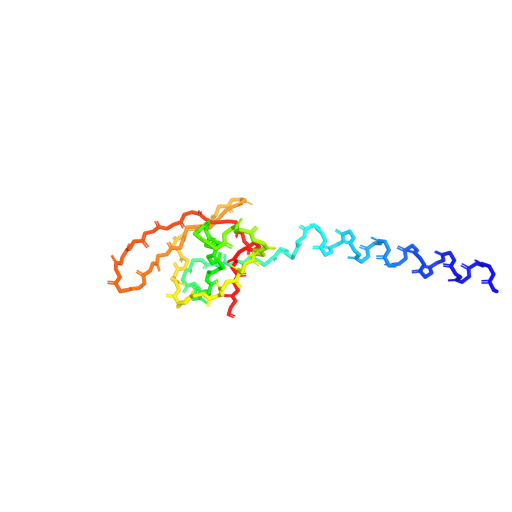8 1.00 91.44 72 SER A N 1
ATOM 583 C CA . SER A 1 72 ? -14.371 -1.935 7.093 1.00 91.44 72 SER A CA 1
ATOM 584 C C . SER A 1 72 ? -14.726 -1.096 5.868 1.00 91.44 72 SER A C 1
ATOM 586 O O . SER A 1 72 ? -15.319 -0.035 6.022 1.00 91.44 72 SER A O 1
ATOM 588 N N . GLY A 1 73 ? -14.310 -1.515 4.669 1.00 93.06 73 GLY A N 1
ATOM 589 C CA . GLY A 1 73 ? -14.492 -0.759 3.430 1.00 93.06 73 GLY A CA 1
ATOM 590 C C . GLY A 1 73 ? -13.657 0.522 3.336 1.00 93.06 73 GLY A C 1
ATOM 591 O O . GLY A 1 73 ? -13.701 1.192 2.308 1.00 93.06 73 GLY A O 1
ATOM 592 N N . VAL A 1 74 ? -12.883 0.866 4.372 1.00 93.81 74 VAL A N 1
ATOM 593 C CA . VAL A 1 74 ? -12.097 2.105 4.414 1.00 93.81 74 VAL A CA 1
ATOM 594 C C . VAL A 1 74 ? -10.962 2.041 3.400 1.00 93.81 74 VAL A C 1
ATOM 596 O O . VAL A 1 74 ? -10.239 1.045 3.322 1.00 93.81 74 VAL A O 1
ATOM 599 N N . THR A 1 75 ? -10.799 3.124 2.648 1.00 95.19 75 THR A N 1
ATOM 600 C CA . THR A 1 75 ? -9.759 3.274 1.634 1.00 95.19 75 THR A CA 1
ATOM 601 C C . THR A 1 75 ? -8.597 4.123 2.130 1.00 95.19 75 THR A C 1
ATOM 603 O O . THR A 1 75 ? -8.797 5.092 2.863 1.00 95.19 75 THR A O 1
ATOM 606 N N . TYR A 1 76 ? -7.389 3.798 1.681 1.00 93.56 76 TYR A N 1
ATOM 607 C CA . TYR A 1 76 ? -6.167 4.532 1.992 1.00 93.56 76 TYR A CA 1
ATOM 608 C C . TYR A 1 76 ? -5.341 4.732 0.727 1.00 93.56 76 TYR A C 1
ATOM 610 O O . TYR A 1 76 ? -5.180 3.801 -0.055 1.00 93.56 76 TYR A O 1
ATOM 618 N N . GLU A 1 77 ? -4.781 5.925 0.552 1.00 94.06 77 GLU A N 1
ATOM 619 C CA . GLU A 1 77 ? -3.787 6.191 -0.487 1.00 94.06 77 GLU A CA 1
ATOM 620 C C . GLU A 1 77 ? -2.382 5.983 0.086 1.00 94.06 77 GLU A C 1
ATOM 622 O O . GLU A 1 77 ? -2.012 6.576 1.103 1.00 94.06 77 GLU A O 1
ATOM 627 N N . VAL A 1 78 ? -1.605 5.097 -0.536 1.00 90.56 78 VAL A N 1
ATOM 628 C CA . VAL A 1 78 ? -0.301 4.660 -0.025 1.00 90.56 78 VAL A CA 1
ATOM 629 C C . VAL A 1 78 ? 0.727 4.540 -1.145 1.00 90.56 78 VAL A C 1
ATOM 631 O O . VAL A 1 78 ? 0.403 4.254 -2.292 1.00 90.56 78 VAL A O 1
ATOM 634 N N . HIS A 1 79 ? 2.000 4.743 -0.811 1.00 90.12 79 HIS A N 1
ATOM 635 C CA . HIS A 1 79 ? 3.102 4.496 -1.739 1.00 90.12 79 HIS A CA 1
ATOM 636 C C . HIS A 1 79 ? 3.382 2.989 -1.854 1.00 90.12 79 HIS A C 1
ATOM 638 O O . HIS A 1 79 ? 3.323 2.278 -0.848 1.00 90.12 79 HIS A O 1
ATOM 644 N N . GLY A 1 80 ? 3.768 2.514 -3.043 1.00 87.12 80 GLY A N 1
ATOM 645 C CA . GLY A 1 80 ? 4.025 1.089 -3.305 1.00 87.12 80 GLY A CA 1
ATOM 646 C C . GLY A 1 80 ? 5.084 0.458 -2.393 1.00 87.12 80 GLY A C 1
ATOM 647 O O . GLY A 1 80 ? 4.976 -0.706 -2.033 1.00 87.12 80 GLY A O 1
ATOM 648 N N . SER A 1 81 ? 6.056 1.236 -1.903 1.00 85.50 81 SER A N 1
ATOM 649 C CA . SER A 1 81 ? 7.053 0.754 -0.927 1.00 85.50 81 SER A CA 1
ATOM 650 C C . SER A 1 81 ? 6.470 0.344 0.433 1.00 85.50 81 SER A C 1
ATOM 652 O O . SER A 1 81 ? 7.161 -0.288 1.230 1.00 85.50 81 SER A O 1
ATOM 654 N N . ARG A 1 82 ? 5.216 0.715 0.722 1.00 87.31 82 ARG A N 1
ATOM 655 C CA . ARG A 1 82 ? 4.483 0.311 1.930 1.00 87.31 82 ARG A CA 1
ATOM 656 C C . ARG A 1 82 ? 3.544 -0.863 1.681 1.00 87.31 82 ARG A C 1
ATOM 658 O O . ARG A 1 82 ? 2.759 -1.175 2.575 1.00 87.31 82 ARG A O 1
ATOM 665 N N . LEU A 1 83 ? 3.603 -1.473 0.501 1.00 89.06 83 LEU A N 1
ATOM 666 C CA . LEU A 1 83 ? 2.787 -2.610 0.106 1.00 89.06 83 LEU A CA 1
ATOM 667 C C . LEU A 1 83 ? 3.646 -3.855 -0.091 1.00 89.06 83 LEU A C 1
ATOM 669 O O . LEU A 1 83 ? 4.825 -3.777 -0.441 1.00 89.06 83 LEU A O 1
ATOM 673 N N . ARG A 1 84 ? 3.042 -5.010 0.165 1.00 89.19 84 ARG A N 1
ATOM 674 C CA . ARG A 1 84 ? 3.648 -6.328 -0.011 1.00 89.19 84 ARG A CA 1
ATOM 675 C C . ARG A 1 84 ? 2.556 -7.323 -0.399 1.00 89.19 84 ARG A C 1
ATOM 677 O O . ARG A 1 84 ? 1.446 -7.179 0.095 1.00 89.19 84 ARG A O 1
ATOM 684 N N . PHE A 1 85 ? 2.867 -8.304 -1.242 1.00 87.62 85 PHE A N 1
ATOM 685 C CA . PHE A 1 85 ? 1.999 -9.469 -1.448 1.00 87.62 85 PHE A CA 1
ATOM 686 C C . PHE A 1 85 ? 1.939 -10.351 -0.193 1.00 87.62 85 PHE A C 1
ATOM 688 O O . PHE A 1 85 ? 2.997 -10.516 0.467 1.00 87.62 85 PHE A O 1
#

Foldseek 3Di:
DVVVVVVVVVVVVVVVVVVVVPPPPQDDQFDWKWFFDQDPVPPPPDGDGDTDATWGFHDDDPFWTWTAHPPVRDIDIGGCVRIDD

Organism: Phytophthora nicotianae (NCBI:txid4792)

Secondary structure (DSSP, 8-state):
-HHHHHHHHHHHHHHHHHHHT-----PPTT-EEEEEEE-GGGTTT---EEEEEEEEEEEE-SS-EEEEETTT--EEEE-GGGEE-

Sequence (85 aa):
MHREVVDAKEKKRLYDMAVAKGSTVNFDIGDYVLWSRVDQRLSKDKLLAQWVGPFAVTEARPHSFVIRHLLSGVTYEVHGSRLRF

Radius of gyration: 17.55 Å; chains: 1; bounding box: 58×17×33 Å